Protein AF-A0A0F9UVI6-F1 (afdb_monomer)

Sequence (69 aa):
MKNPIQKNIDKVIELFDDRNNFIVIYTTRSRYIREETKELLNKFNIPYHALVMEKIRADVYIDDKNEIW

Mean predicted aligned error: 3.2 Å

Structure (mmCIF, N/CA/C/O backbone):
data_AF-A0A0F9UVI6-F1
#
_entry.id   AF-A0A0F9UVI6-F1
#
loop_
_atom_site.group_PDB
_atom_site.id
_atom_site.type_symbol
_atom_site.label_atom_id
_atom_site.label_alt_id
_atom_site.label_comp_id
_atom_site.label_asym_id
_atom_site.label_entity_id
_atom_site.label_seq_id
_atom_site.pdbx_PDB_ins_code
_atom_site.Cartn_x
_atom_site.Cartn_y
_atom_site.Cartn_z
_atom_site.occupancy
_atom_site.B_iso_or_equiv
_atom_site.auth_seq_id
_atom_site.auth_comp_id
_atom_site.auth_asym_id
_atom_site.auth_atom_id
_atom_site.pdbx_PDB_model_num
ATOM 1 N N . MET A 1 1 ? 12.396 16.719 0.796 1.00 54.88 1 MET A N 1
ATOM 2 C CA . MET A 1 1 ? 11.277 15.748 0.742 1.00 54.88 1 MET A CA 1
ATOM 3 C C . MET A 1 1 ? 10.024 16.503 0.340 1.00 54.88 1 MET A C 1
ATOM 5 O O . MET A 1 1 ? 9.792 17.558 0.911 1.00 54.88 1 MET A O 1
ATOM 9 N N . LYS A 1 2 ? 9.260 16.022 -0.648 1.00 73.12 2 LYS A N 1
ATOM 10 C CA . LYS A 1 2 ? 7.916 16.563 -0.905 1.00 73.12 2 LYS A CA 1
ATOM 11 C C . LYS A 1 2 ? 6.992 16.120 0.232 1.00 73.12 2 LYS A C 1
ATOM 13 O O . LYS A 1 2 ? 7.127 14.992 0.705 1.00 73.12 2 LYS A O 1
ATOM 18 N N . ASN A 1 3 ? 6.098 17.003 0.663 1.00 86.69 3 ASN A N 1
ATOM 19 C CA . ASN A 1 3 ? 5.073 16.660 1.645 1.00 86.69 3 ASN A CA 1
ATOM 20 C C . ASN A 1 3 ? 4.110 15.618 1.052 1.00 86.69 3 ASN A C 1
ATOM 22 O O . ASN A 1 3 ? 3.892 15.627 -0.166 1.00 86.69 3 ASN A O 1
ATOM 26 N N . PRO A 1 4 ? 3.564 14.707 1.873 1.00 91.38 4 PRO A N 1
ATOM 27 C CA . PRO A 1 4 ? 2.567 13.756 1.407 1.00 91.38 4 PRO A CA 1
ATOM 28 C C . PRO A 1 4 ? 1.280 14.466 0.963 1.00 91.38 4 PRO A C 1
ATOM 30 O O . PRO A 1 4 ? 0.991 15.591 1.371 1.00 91.38 4 PRO A O 1
ATOM 33 N N . ILE A 1 5 ? 0.499 13.796 0.117 1.00 93.06 5 ILE A N 1
ATOM 34 C CA . ILE A 1 5 ? -0.788 14.303 -0.369 1.00 93.06 5 ILE A CA 1
ATOM 35 C C . ILE A 1 5 ? -1.848 13.977 0.687 1.00 93.06 5 ILE A C 1
ATOM 37 O O . ILE A 1 5 ? -2.310 12.840 0.751 1.00 93.06 5 ILE A O 1
ATOM 41 N N . GLN A 1 6 ? -2.225 14.966 1.504 1.00 93.69 6 GLN A N 1
ATOM 42 C CA . GLN A 1 6 ? -3.121 14.761 2.652 1.00 93.69 6 GLN A CA 1
ATOM 43 C C . GLN A 1 6 ? -4.456 14.112 2.257 1.00 93.69 6 GLN A C 1
ATOM 45 O O . GLN A 1 6 ? -4.850 13.129 2.869 1.00 93.69 6 GLN A O 1
ATOM 50 N N . LYS A 1 7 ? -5.070 14.560 1.152 1.00 94.56 7 LYS A N 1
ATOM 51 C CA . LYS A 1 7 ? -6.317 13.988 0.610 1.00 94.56 7 LYS A CA 1
ATOM 52 C C . LYS A 1 7 ? -6.258 12.462 0.435 1.00 94.56 7 LYS A C 1
ATOM 54 O O . LYS A 1 7 ? -7.230 11.771 0.719 1.00 94.56 7 LYS A O 1
ATOM 59 N N . ASN A 1 8 ? -5.119 11.927 -0.012 1.00 93.44 8 ASN A N 1
ATOM 60 C CA . ASN A 1 8 ? -4.962 10.487 -0.219 1.00 93.44 8 ASN A CA 1
ATOM 61 C C . ASN A 1 8 ? -4.782 9.747 1.109 1.00 93.44 8 ASN A C 1
ATOM 63 O O . ASN A 1 8 ? -5.250 8.622 1.238 1.00 93.44 8 ASN A O 1
ATOM 67 N N . ILE A 1 9 ? -4.110 10.369 2.084 1.00 94.94 9 ILE A N 1
ATOM 68 C CA . ILE A 1 9 ? -3.971 9.809 3.433 1.00 94.94 9 ILE A CA 1
ATOM 69 C C . ILE A 1 9 ? -5.351 9.699 4.078 1.00 94.94 9 ILE A C 1
ATOM 71 O O . ILE A 1 9 ? -5.712 8.619 4.535 1.00 94.94 9 ILE A O 1
ATOM 75 N N . ASP A 1 10 ? -6.129 10.782 4.053 1.00 95.56 10 ASP A N 1
ATOM 76 C CA . ASP A 1 10 ? -7.461 10.826 4.662 1.00 95.56 10 ASP A CA 1
ATOM 77 C C . ASP A 1 10 ? -8.372 9.748 4.059 1.00 95.56 10 ASP A C 1
ATOM 79 O O . ASP A 1 10 ? -9.036 9.016 4.792 1.00 95.56 10 ASP A O 1
ATOM 83 N N . LYS A 1 11 ? -8.328 9.567 2.730 1.00 95.00 11 LYS A N 1
ATOM 84 C CA . LYS A 1 11 ? -9.103 8.516 2.059 1.00 95.00 11 LYS A CA 1
ATOM 85 C C . LYS A 1 11 ? -8.654 7.106 2.442 1.00 95.00 11 LYS A C 1
ATOM 87 O O . LYS A 1 11 ? -9.489 6.222 2.607 1.00 95.00 11 LYS A O 1
ATOM 92 N N . VAL A 1 12 ? -7.348 6.874 2.576 1.00 95.81 12 VAL A N 1
ATOM 93 C CA . VAL A 1 12 ? -6.828 5.571 3.019 1.00 95.81 12 VAL A CA 1
ATOM 94 C C . VAL A 1 12 ? -7.268 5.266 4.448 1.00 95.81 12 VAL A C 1
ATOM 96 O O . VAL A 1 12 ? -7.642 4.129 4.708 1.00 95.81 12 VAL A O 1
ATOM 99 N N . ILE A 1 13 ? -7.264 6.255 5.348 1.00 96.62 13 ILE A N 1
ATOM 100 C CA . ILE A 1 13 ? -7.755 6.090 6.724 1.00 96.62 13 ILE A CA 1
ATOM 101 C C . ILE A 1 13 ? -9.248 5.740 6.716 1.00 96.62 13 ILE A C 1
ATOM 103 O O . ILE A 1 13 ? -9.624 4.724 7.289 1.00 96.62 13 ILE A O 1
ATOM 107 N N . GLU A 1 14 ? -10.070 6.503 5.987 1.00 96.38 14 GLU A N 1
ATOM 108 C CA . GLU A 1 14 ? -11.510 6.235 5.838 1.00 96.38 14 GLU A CA 1
ATOM 109 C C . GLU A 1 14 ? -11.775 4.805 5.338 1.00 96.38 14 GLU A C 1
ATOM 111 O O . GLU A 1 14 ? -12.596 4.083 5.900 1.00 96.38 14 GLU A O 1
ATOM 116 N N . LEU A 1 15 ? -11.058 4.370 4.295 1.00 96.19 15 LEU A N 1
ATOM 117 C CA . LEU A 1 15 ? -11.209 3.024 3.745 1.00 96.19 15 LEU A CA 1
ATOM 118 C C . LEU A 1 15 ? -10.701 1.942 4.701 1.00 96.19 15 LEU A C 1
ATOM 120 O O . LEU A 1 15 ? -11.257 0.848 4.707 1.00 96.19 15 LEU A O 1
ATOM 124 N N . PHE A 1 16 ? -9.649 2.216 5.472 1.00 97.50 16 PHE A N 1
ATOM 125 C CA . PHE A 1 16 ? -9.075 1.268 6.425 1.00 97.50 16 PHE A CA 1
ATOM 126 C C . PHE A 1 16 ? -9.975 1.051 7.650 1.00 97.50 16 PHE A C 1
ATOM 128 O O . PHE A 1 16 ? -9.998 -0.053 8.192 1.00 97.50 16 PHE A O 1
ATOM 135 N N . ASP A 1 17 ? -10.724 2.073 8.072 1.00 97.19 17 ASP A N 1
ATOM 136 C CA . ASP A 1 17 ? -11.646 1.983 9.211 1.00 97.19 17 ASP A CA 1
ATOM 137 C C . ASP A 1 17 ? -12.827 1.027 8.944 1.00 97.19 17 ASP A C 1
ATOM 139 O O . ASP A 1 17 ? -13.360 0.411 9.875 1.00 97.19 17 ASP A O 1
ATOM 143 N N . ASP A 1 18 ? -13.211 0.839 7.677 1.00 97.38 18 ASP A N 1
ATOM 144 C CA . ASP A 1 18 ? -14.148 -0.212 7.279 1.00 97.38 18 ASP A CA 1
ATOM 145 C C . ASP A 1 18 ? -13.452 -1.581 7.250 1.00 97.38 18 ASP A C 1
ATOM 147 O O . ASP A 1 18 ? -12.638 -1.893 6.378 1.00 97.38 18 ASP A O 1
ATOM 151 N N . ARG A 1 19 ? -13.843 -2.451 8.187 1.00 94.75 19 ARG A N 1
ATOM 152 C CA . ARG A 1 19 ? -13.289 -3.804 8.358 1.00 94.75 19 ARG A CA 1
ATOM 153 C C . ARG A 1 19 ? -13.526 -4.745 7.174 1.00 94.75 19 ARG A C 1
ATOM 155 O O . ARG A 1 19 ? -12.941 -5.826 7.155 1.00 94.75 19 ARG A O 1
ATOM 162 N N . ASN A 1 20 ? -14.382 -4.379 6.222 1.00 97.75 20 ASN A N 1
ATOM 163 C CA . ASN A 1 20 ? -14.582 -5.154 4.998 1.00 97.75 20 ASN A CA 1
ATOM 164 C C . ASN A 1 20 ? -13.511 -4.867 3.936 1.00 97.75 20 ASN A C 1
ATOM 166 O O . ASN A 1 20 ? -13.409 -5.604 2.954 1.00 97.75 20 ASN A O 1
ATOM 170 N N . ASN A 1 21 ? -12.700 -3.825 4.130 1.00 97.50 21 ASN A N 1
ATOM 171 C CA . ASN A 1 21 ? -11.647 -3.449 3.203 1.00 97.50 21 ASN A CA 1
ATOM 172 C C . ASN A 1 21 ? -10.295 -4.032 3.613 1.00 97.50 21 ASN A C 1
ATOM 174 O O . ASN A 1 21 ? -9.921 -4.078 4.783 1.00 97.50 21 ASN A O 1
ATOM 178 N N . PHE A 1 22 ? -9.503 -4.406 2.608 1.00 98.06 22 PHE A N 1
ATOM 179 C CA . PHE A 1 22 ? -8.130 -4.860 2.794 1.00 98.0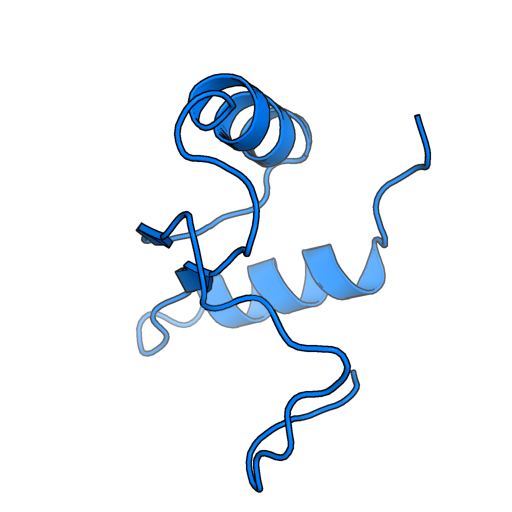6 22 PHE A CA 1
ATOM 180 C C . PHE A 1 22 ? -7.165 -3.978 1.999 1.00 98.06 22 PHE A C 1
ATOM 182 O O . PHE A 1 22 ? -6.957 -4.152 0.800 1.00 98.06 22 PHE A O 1
ATOM 189 N N . ILE A 1 23 ? -6.572 -2.999 2.679 1.00 98.00 23 ILE A N 1
ATOM 190 C CA . ILE A 1 23 ? -5.636 -2.044 2.074 1.00 98.00 23 ILE A CA 1
ATOM 191 C C . ILE A 1 23 ? -4.259 -2.672 1.809 1.00 98.00 23 ILE A C 1
ATOM 193 O O . ILE A 1 23 ? -3.548 -3.057 2.743 1.00 98.00 23 ILE A O 1
ATOM 197 N N . VAL A 1 24 ? -3.856 -2.705 0.535 1.00 98.19 24 VAL A N 1
ATOM 198 C CA . VAL A 1 24 ? -2.526 -3.144 0.083 1.00 98.19 24 VAL A CA 1
ATOM 199 C C . VAL A 1 24 ? -1.771 -1.975 -0.536 1.00 98.19 24 VAL A C 1
ATOM 201 O O . VAL A 1 24 ? -2.196 -1.407 -1.539 1.00 98.19 24 VAL A O 1
ATOM 204 N N . ILE A 1 25 ? -0.593 -1.662 0.001 1.00 97.94 25 ILE A N 1
ATOM 205 C CA . ILE A 1 25 ? 0.351 -0.768 -0.670 1.00 97.94 25 ILE A CA 1
ATOM 206 C C . ILE A 1 25 ? 1.113 -1.593 -1.705 1.00 97.94 25 ILE A C 1
ATOM 208 O O . ILE A 1 25 ? 1.976 -2.399 -1.351 1.00 97.94 25 ILE A O 1
ATOM 212 N N . TYR A 1 26 ? 0.788 -1.402 -2.985 1.00 97.44 26 TYR A N 1
ATOM 213 C CA . TYR A 1 26 ? 1.410 -2.132 -4.088 1.00 97.44 26 TYR A CA 1
ATOM 214 C C . TYR A 1 26 ? 2.290 -1.212 -4.936 1.00 97.44 26 TYR A C 1
ATOM 216 O O . TYR A 1 26 ? 1.800 -0.343 -5.657 1.00 97.44 26 TYR A O 1
ATOM 224 N N . THR A 1 27 ? 3.609 -1.378 -4.838 1.00 97.31 27 THR A N 1
ATOM 225 C CA . THR A 1 27 ? 4.576 -0.406 -5.366 1.00 97.31 27 THR A CA 1
ATOM 226 C C . THR A 1 27 ? 5.631 -1.042 -6.263 1.00 97.31 27 THR A C 1
ATOM 228 O O . THR A 1 27 ? 6.060 -2.168 -6.040 1.00 97.31 27 THR A O 1
ATOM 231 N N . THR A 1 28 ? 6.101 -0.293 -7.263 1.00 97.56 28 THR A N 1
ATOM 232 C CA . THR A 1 28 ? 7.221 -0.666 -8.149 1.00 97.56 28 THR A CA 1
ATOM 233 C C . THR A 1 28 ? 8.599 -0.459 -7.500 1.00 97.56 28 THR A C 1
ATOM 235 O O . THR A 1 28 ? 9.633 -0.762 -8.109 1.00 97.56 28 THR A O 1
ATOM 238 N N . ARG A 1 29 ? 8.638 0.084 -6.271 1.00 96.38 29 ARG A N 1
ATOM 239 C CA . ARG A 1 29 ? 9.860 0.251 -5.472 1.00 96.38 29 ARG A CA 1
ATOM 240 C C . ARG A 1 29 ? 10.559 -1.091 -5.268 1.00 96.38 29 ARG A C 1
ATOM 242 O O . ARG A 1 29 ? 9.908 -2.123 -5.110 1.00 96.38 29 ARG A O 1
ATOM 249 N N . SER A 1 30 ? 11.890 -1.055 -5.245 1.00 97.06 30 SER A N 1
ATOM 250 C CA . SER A 1 30 ? 12.694 -2.254 -5.006 1.00 97.06 30 SER A CA 1
ATOM 251 C C . SER A 1 30 ? 12.517 -2.762 -3.579 1.00 97.06 30 SER A C 1
ATOM 253 O O . SER A 1 30 ? 12.395 -1.971 -2.642 1.00 97.06 30 SER A O 1
ATOM 255 N N . ARG A 1 31 ? 12.585 -4.082 -3.399 1.00 97.38 31 ARG A N 1
ATOM 256 C CA . ARG A 1 31 ? 12.581 -4.706 -2.071 1.00 97.38 31 ARG A CA 1
ATOM 257 C C . ARG A 1 31 ? 13.732 -4.247 -1.168 1.00 97.38 31 ARG A C 1
ATOM 259 O O . ARG A 1 31 ?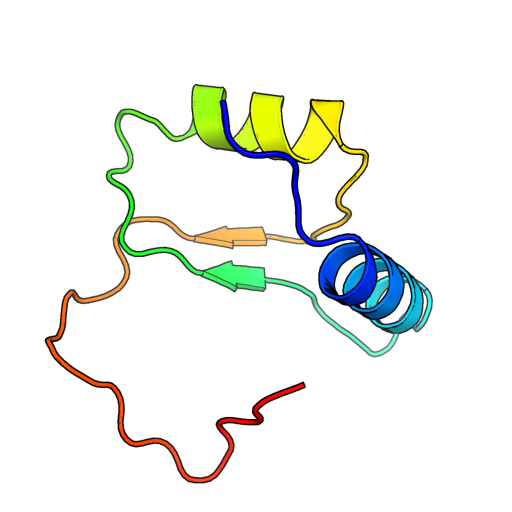 13.571 -4.294 0.045 1.00 97.38 31 ARG A O 1
ATOM 266 N N . TYR A 1 32 ? 14.848 -3.771 -1.730 1.00 98.00 32 TYR A N 1
ATOM 267 C CA . TYR A 1 32 ? 15.991 -3.278 -0.947 1.00 98.00 32 TYR A CA 1
ATOM 268 C C . TYR A 1 32 ? 15.641 -2.065 -0.074 1.00 98.00 32 TYR A C 1
ATOM 270 O O . TYR A 1 32 ? 16.204 -1.920 1.001 1.00 98.00 32 TYR A O 1
ATOM 278 N N . ILE A 1 33 ? 14.668 -1.248 -0.495 1.00 97.88 33 ILE A N 1
ATOM 279 C CA . ILE A 1 33 ? 14.221 -0.041 0.223 1.00 97.88 33 ILE A CA 1
ATOM 280 C C . ILE A 1 33 ? 12.910 -0.269 0.994 1.00 97.88 33 ILE A C 1
ATOM 282 O O . ILE A 1 33 ? 12.127 0.657 1.238 1.00 97.88 33 ILE A O 1
ATOM 286 N N . ARG A 1 34 ? 12.599 -1.532 1.317 1.00 98.12 34 ARG A N 1
ATOM 287 C CA . ARG A 1 34 ? 11.355 -1.906 2.005 1.00 98.12 34 ARG A CA 1
ATOM 288 C C . ARG A 1 34 ? 11.250 -1.247 3.375 1.00 98.12 34 ARG A C 1
ATOM 290 O O . ARG A 1 34 ? 10.199 -0.692 3.677 1.00 98.12 34 ARG A O 1
ATOM 297 N N . GLU A 1 35 ? 12.307 -1.301 4.180 1.00 98.31 35 GLU A N 1
ATOM 298 C CA . GLU A 1 35 ? 12.267 -0.770 5.547 1.00 98.31 35 GLU A CA 1
ATOM 299 C C . GLU A 1 35 ? 12.132 0.752 5.556 1.00 98.31 35 GLU A C 1
ATOM 301 O O . GLU A 1 35 ? 11.234 1.269 6.206 1.00 98.31 35 GLU A O 1
ATOM 306 N N . GLU A 1 36 ? 12.867 1.461 4.703 1.00 97.81 36 GLU A N 1
ATOM 307 C CA . GLU A 1 36 ? 12.716 2.913 4.520 1.00 97.81 36 GLU A CA 1
ATOM 308 C C . GLU A 1 36 ? 11.293 3.284 4.061 1.00 97.81 36 GLU A C 1
ATOM 310 O O . GLU A 1 36 ? 10.722 4.295 4.471 1.00 97.81 36 GLU 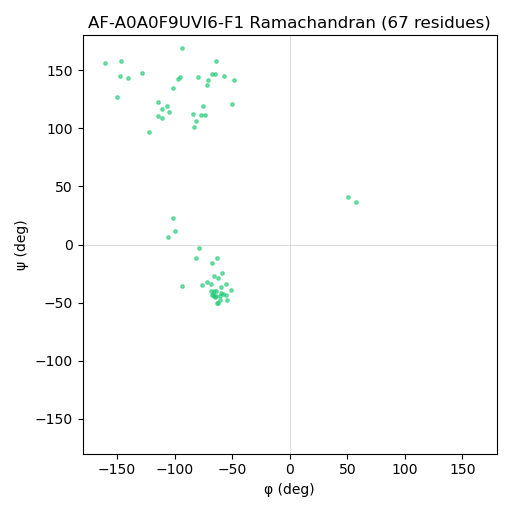A O 1
ATOM 315 N N . THR A 1 37 ? 10.681 2.446 3.214 1.00 97.12 37 THR A N 1
ATOM 316 C CA . THR A 1 37 ? 9.285 2.625 2.789 1.00 97.12 37 THR A CA 1
ATOM 317 C C . THR A 1 37 ? 8.325 2.431 3.965 1.00 97.12 37 THR A C 1
ATOM 319 O O . THR A 1 37 ? 7.407 3.233 4.131 1.00 97.12 37 THR A O 1
ATOM 322 N N . LYS A 1 38 ? 8.542 1.416 4.811 1.00 98.06 38 LYS A N 1
ATOM 323 C CA . LYS A 1 38 ? 7.742 1.185 6.025 1.00 98.06 38 LYS A CA 1
ATOM 324 C C . LYS A 1 38 ? 7.896 2.322 7.028 1.00 98.06 38 LYS A C 1
ATOM 326 O O . LYS A 1 38 ? 6.893 2.781 7.563 1.00 98.06 38 LYS A O 1
ATOM 331 N N . GLU A 1 39 ? 9.116 2.797 7.252 1.00 97.69 39 GLU A N 1
ATOM 332 C CA . GLU A 1 39 ? 9.400 3.934 8.129 1.00 97.69 39 GLU A CA 1
ATOM 333 C C . GLU A 1 39 ? 8.681 5.193 7.656 1.00 97.69 39 GLU A C 1
ATOM 335 O O . GLU A 1 39 ? 8.095 5.907 8.467 1.00 97.69 39 GLU A O 1
ATOM 340 N N . LEU A 1 40 ? 8.662 5.445 6.345 1.00 95.50 40 LEU A N 1
ATOM 341 C CA . LEU A 1 40 ? 7.950 6.584 5.781 1.00 95.50 40 LEU A CA 1
ATOM 342 C C . LEU A 1 40 ? 6.434 6.472 5.983 1.00 95.50 40 LEU A C 1
ATOM 344 O O . LEU A 1 40 ? 5.806 7.448 6.387 1.00 95.50 40 LEU A O 1
ATOM 348 N N . LEU A 1 41 ? 5.852 5.295 5.726 1.00 96.62 41 LEU A N 1
ATOM 349 C CA . LEU A 1 41 ? 4.427 5.038 5.961 1.00 96.62 41 LEU A CA 1
ATOM 350 C C . LEU A 1 41 ? 4.074 5.224 7.443 1.00 96.62 41 LEU A C 1
ATOM 352 O O . LEU A 1 41 ? 3.099 5.901 7.758 1.00 96.62 41 LEU A O 1
ATOM 356 N N . ASN A 1 42 ? 4.908 4.698 8.345 1.00 96.94 42 ASN A N 1
ATOM 357 C CA . ASN A 1 42 ? 4.724 4.821 9.789 1.00 96.94 42 ASN A CA 1
ATOM 358 C C . ASN A 1 42 ? 4.853 6.273 10.267 1.00 96.94 42 ASN A C 1
ATOM 360 O O . ASN A 1 42 ? 4.016 6.756 11.017 1.00 96.94 42 ASN A O 1
ATOM 364 N N . LYS A 1 43 ? 5.860 7.007 9.779 1.00 96.06 43 LYS A N 1
ATOM 365 C CA . LYS A 1 43 ? 6.073 8.426 10.102 1.00 96.06 43 LYS A CA 1
ATOM 366 C C . LYS A 1 43 ? 4.847 9.287 9.793 1.00 96.06 43 LYS A C 1
ATOM 368 O O . LYS A 1 43 ? 4.605 10.269 10.489 1.00 96.06 43 LYS A O 1
ATOM 373 N N . PHE A 1 44 ? 4.108 8.942 8.742 1.00 95.44 44 PHE A N 1
ATOM 374 C CA . PHE A 1 44 ? 2.896 9.649 8.332 1.00 95.44 44 PHE A CA 1
ATOM 375 C C . PHE A 1 44 ? 1.603 8.958 8.779 1.00 95.44 44 PHE A C 1
ATOM 377 O O . PHE A 1 44 ? 0.536 9.355 8.323 1.00 95.44 44 PHE A O 1
ATOM 384 N N . ASN A 1 45 ? 1.687 7.961 9.669 1.00 95.75 45 ASN A N 1
ATOM 385 C CA . ASN A 1 45 ? 0.549 7.200 10.188 1.00 95.75 45 ASN A CA 1
ATOM 386 C C . ASN A 1 45 ? -0.374 6.658 9.082 1.00 95.75 45 ASN A C 1
ATOM 388 O O . ASN A 1 45 ? -1.592 6.711 9.213 1.00 95.75 45 ASN A O 1
ATOM 392 N N . ILE A 1 46 ? 0.195 6.166 7.978 1.00 97.12 46 ILE A N 1
ATOM 393 C CA . ILE A 1 46 ? -0.578 5.605 6.865 1.00 97.12 46 ILE A CA 1
ATOM 394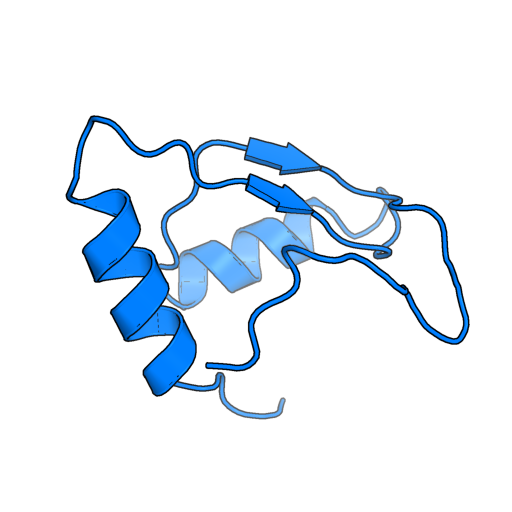 C C . ILE A 1 46 ? -0.890 4.138 7.191 1.00 97.12 46 ILE A C 1
ATOM 396 O O . ILE A 1 46 ? 0.045 3.330 7.214 1.00 97.12 46 ILE A O 1
ATOM 400 N N . PRO A 1 47 ? -2.161 3.766 7.431 1.00 97.62 47 PRO A N 1
ATOM 401 C CA . PRO A 1 47 ? -2.518 2.395 7.768 1.00 97.62 47 PRO A CA 1
ATOM 402 C C . PRO A 1 47 ? -2.578 1.509 6.513 1.00 97.62 47 PRO A C 1
ATOM 404 O O . PRO A 1 47 ? -2.970 1.944 5.430 1.00 97.62 47 PRO A O 1
ATOM 407 N N . TYR A 1 48 ? -2.162 0.250 6.647 1.00 98.25 48 TY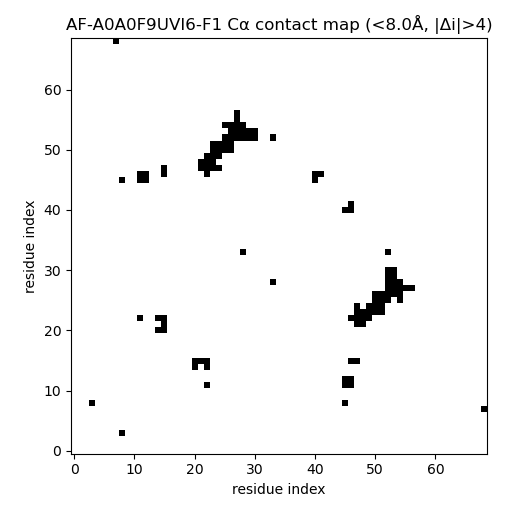R A N 1
ATOM 408 C CA . TYR A 1 48 ? -2.228 -0.761 5.589 1.00 98.25 48 TYR A CA 1
ATOM 409 C C . TYR A 1 48 ? -2.129 -2.168 6.184 1.00 98.25 48 TYR A C 1
ATOM 411 O O . TYR A 1 48 ? -1.561 -2.359 7.257 1.00 98.25 48 TYR A O 1
ATOM 419 N N . HIS A 1 49 ? -2.640 -3.168 5.466 1.00 98.44 49 HIS A N 1
ATOM 420 C CA . HIS A 1 49 ? -2.555 -4.572 5.876 1.00 98.44 49 HIS A CA 1
ATOM 421 C C . HIS A 1 49 ? -1.344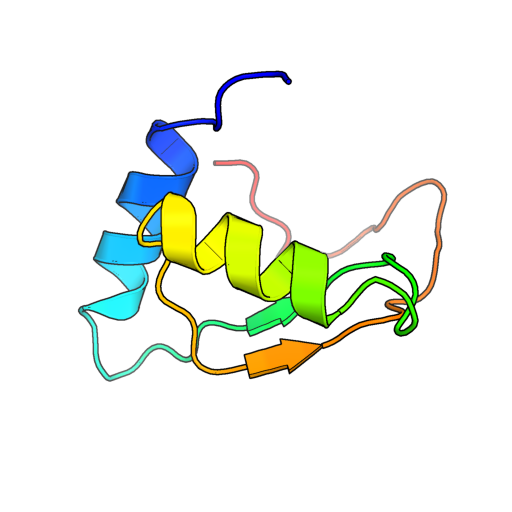 -5.280 5.263 1.00 98.44 49 HIS A C 1
ATOM 423 O O . HIS A 1 49 ? -0.720 -6.126 5.900 1.00 98.44 49 HIS A O 1
ATOM 429 N N . ALA A 1 50 ? -0.989 -4.931 4.021 1.00 98.12 50 ALA A N 1
ATOM 430 C CA . ALA A 1 50 ? 0.142 -5.527 3.321 1.00 98.12 50 ALA A CA 1
ATOM 431 C C . ALA A 1 50 ? 0.931 -4.499 2.501 1.00 98.12 50 ALA A C 1
ATOM 433 O O . ALA A 1 50 ? 0.367 -3.598 1.883 1.00 98.12 50 ALA A O 1
ATOM 434 N N . LEU A 1 51 ? 2.253 -4.679 2.470 1.00 98.44 51 LEU A N 1
ATOM 435 C CA . LEU A 1 51 ? 3.171 -3.951 1.596 1.00 98.44 51 LEU A CA 1
ATOM 436 C C . LEU A 1 51 ? 3.787 -4.934 0.602 1.00 98.44 51 LEU A C 1
ATOM 438 O O . LEU A 1 51 ? 4.617 -5.771 0.983 1.00 98.44 51 LEU A O 1
ATOM 442 N N . VAL A 1 52 ? 3.406 -4.804 -0.666 1.00 98.25 52 VAL A N 1
ATOM 443 C CA . VAL A 1 52 ? 3.912 -5.614 -1.776 1.00 98.25 52 VAL A CA 1
ATOM 444 C C . VAL A 1 52 ? 4.856 -4.754 -2.615 1.00 98.25 52 VAL A C 1
ATOM 446 O O . VAL A 1 52 ? 4.474 -3.710 -3.146 1.00 98.25 52 VAL A O 1
ATOM 449 N N . MET A 1 53 ? 6.111 -5.192 -2.698 1.00 98.31 53 MET A N 1
ATOM 450 C CA . MET A 1 53 ? 7.178 -4.506 -3.432 1.00 9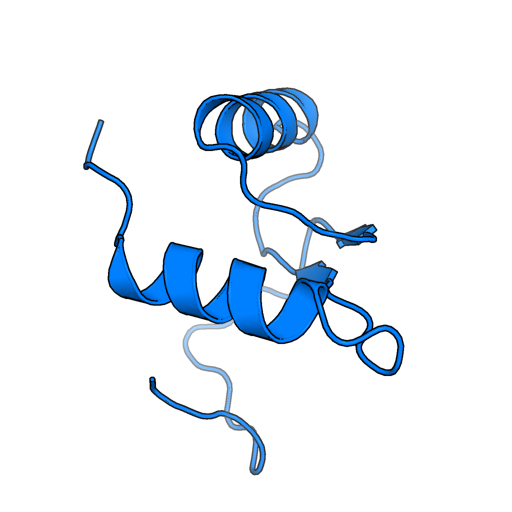8.31 53 MET A CA 1
ATOM 451 C C . MET A 1 53 ? 7.286 -5.059 -4.852 1.00 98.31 53 MET A C 1
ATOM 453 O O . MET A 1 53 ? 6.721 -6.107 -5.155 1.00 98.31 53 MET A O 1
ATOM 457 N N . GLU A 1 54 ? 8.062 -4.379 -5.694 1.00 97.50 54 GLU A N 1
ATOM 458 C CA . GLU A 1 54 ? 8.439 -4.865 -7.026 1.00 97.50 54 GLU A CA 1
ATOM 459 C C . GLU A 1 54 ? 7.237 -5.186 -7.934 1.00 97.50 54 GLU A C 1
ATOM 461 O O . GLU A 1 54 ? 7.289 -6.103 -8.752 1.00 97.50 54 GLU A O 1
ATOM 466 N N . LYS A 1 55 ? 6.161 -4.383 -7.845 1.00 97.69 55 LYS A N 1
ATOM 467 C CA . LYS A 1 55 ? 5.116 -4.330 -8.882 1.00 97.69 55 LYS A CA 1
ATOM 468 C C . LYS A 1 55 ? 5.776 -4.183 -10.258 1.00 97.69 55 LYS A C 1
ATOM 470 O O . LYS A 1 55 ? 6.748 -3.437 -10.403 1.00 97.69 55 LYS A O 1
ATOM 475 N N . ILE A 1 56 ? 5.217 -4.861 -11.261 1.00 96.81 56 ILE A N 1
ATOM 476 C CA . ILE A 1 56 ? 5.669 -4.798 -12.659 1.00 96.81 56 ILE A CA 1
ATOM 477 C C . ILE A 1 56 ? 5.788 -3.340 -13.083 1.00 96.81 56 ILE A C 1
ATOM 479 O O . ILE A 1 56 ? 4.790 -2.637 -13.043 1.00 96.81 56 ILE A O 1
ATOM 483 N N . ARG A 1 57 ? 6.967 -2.870 -13.494 1.00 95.12 57 ARG A N 1
ATOM 484 C CA . ARG A 1 57 ? 7.117 -1.507 -14.024 1.00 95.12 57 ARG A CA 1
ATOM 485 C C . ARG A 1 57 ? 6.483 -1.412 -15.408 1.00 95.12 57 ARG A C 1
ATOM 487 O O . ARG A 1 57 ? 6.676 -2.300 -16.229 1.00 95.12 57 ARG A O 1
ATOM 494 N N . ALA A 1 58 ? 5.769 -0.325 -15.648 1.00 95.50 58 ALA A N 1
ATOM 495 C CA . ALA A 1 58 ? 5.161 0.001 -16.928 1.00 95.50 58 ALA A CA 1
ATOM 496 C C . ALA A 1 58 ? 5.177 1.520 -17.108 1.00 95.50 58 ALA A C 1
ATOM 498 O O . ALA A 1 58 ? 5.228 2.250 -16.113 1.00 95.50 58 ALA A O 1
ATOM 499 N N . ASP A 1 59 ? 5.102 1.983 -18.352 1.00 96.69 59 ASP A N 1
ATOM 500 C CA . ASP A 1 59 ? 4.924 3.406 -18.645 1.00 96.69 59 ASP A CA 1
ATOM 501 C C . ASP A 1 59 ? 3.528 3.883 -18.213 1.00 96.69 59 ASP A C 1
ATOM 503 O O . ASP A 1 59 ? 3.384 4.959 -17.635 1.00 96.69 59 ASP A O 1
ATOM 507 N N . VAL A 1 60 ? 2.503 3.051 -18.440 1.00 94.75 60 VAL A N 1
ATOM 508 C CA . VAL A 1 60 ? 1.101 3.287 -18.063 1.00 94.75 60 VAL A CA 1
ATOM 509 C C . VAL A 1 60 ? 0.434 1.950 -17.717 1.00 94.75 60 VAL A C 1
ATOM 511 O O . VAL A 1 60 ? 0.723 0.932 -18.345 1.00 94.75 60 VAL A O 1
ATOM 514 N N . TYR A 1 61 ? -0.480 1.950 -16.743 1.00 94.00 61 TYR A N 1
ATOM 515 C CA . TYR A 1 61 ? -1.418 0.842 -16.524 1.00 94.00 61 TYR A CA 1
ATOM 516 C C . TYR A 1 61 ? -2.790 1.211 -17.092 1.00 94.00 61 TYR A C 1
ATOM 518 O O . TYR A 1 61 ? -3.275 2.314 -16.845 1.00 94.00 61 TYR A O 1
ATOM 526 N N . ILE A 1 62 ? -3.410 0.284 -17.822 1.00 95.25 62 ILE A N 1
ATOM 527 C CA . ILE A 1 62 ? -4.791 0.387 -18.304 1.00 95.25 62 ILE A CA 1
ATOM 5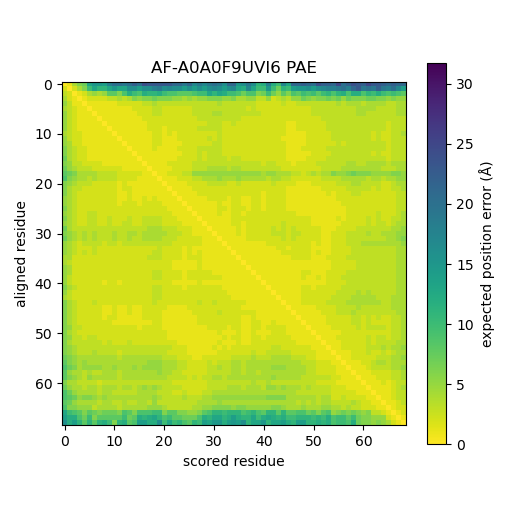28 C C . ILE A 1 62 ? -5.599 -0.649 -17.530 1.00 95.25 62 ILE A C 1
ATOM 530 O O . ILE A 1 62 ? -5.312 -1.840 -17.621 1.00 95.25 62 ILE A O 1
ATOM 534 N N . ASP A 1 63 ? -6.558 -0.182 -16.743 1.00 94.75 63 ASP A N 1
ATOM 535 C CA . ASP A 1 63 ? -7.355 -1.001 -15.834 1.00 94.75 63 ASP A CA 1
ATOM 536 C C . ASP A 1 63 ? -8.735 -0.339 -15.703 1.00 94.75 63 ASP A C 1
ATOM 538 O O . ASP A 1 63 ? -8.821 0.865 -15.451 1.00 94.75 63 ASP A O 1
ATOM 542 N N . ASP A 1 64 ? -9.801 -1.104 -15.949 1.00 96.69 64 ASP A N 1
ATOM 543 C CA . ASP A 1 64 ? -11.194 -0.637 -15.943 1.00 96.69 64 ASP A CA 1
ATOM 544 C C . ASP A 1 64 ? -11.678 -0.225 -14.547 1.00 96.69 64 ASP A C 1
ATOM 546 O O . ASP A 1 64 ? -12.678 0.481 -14.425 1.00 96.69 64 ASP A O 1
ATOM 550 N N . LYS A 1 65 ? -10.947 -0.625 -13.502 1.00 94.56 65 LYS A N 1
ATOM 551 C CA . LYS A 1 65 ? -11.211 -0.289 -12.100 1.00 94.56 65 LYS A CA 1
ATOM 552 C C . LYS A 1 65 ? -10.243 0.748 -11.544 1.00 94.56 65 LYS A C 1
ATOM 554 O O . LYS A 1 65 ? -10.257 1.014 -10.342 1.00 94.56 65 LYS A O 1
ATOM 559 N N . ASN A 1 66 ? -9.376 1.322 -12.379 1.00 91.88 66 ASN A N 1
ATOM 560 C CA . ASN A 1 66 ? -8.479 2.374 -11.930 1.00 91.88 66 ASN A CA 1
ATOM 561 C C . ASN A 1 66 ? -9.257 3.675 -11.720 1.00 91.88 66 ASN A C 1
ATOM 563 O O . ASN A 1 66 ? -9.693 4.316 -12.675 1.00 91.88 66 ASN A O 1
ATOM 567 N N . GLU A 1 67 ? -9.386 4.083 -10.464 1.00 84.31 67 GLU A N 1
ATOM 568 C CA . GLU A 1 67 ? -9.999 5.353 -10.100 1.00 84.31 67 GLU A CA 1
ATOM 569 C C . GLU A 1 67 ? -8.944 6.436 -9.861 1.00 84.31 67 GLU A C 1
ATOM 571 O O . GLU A 1 67 ? -7.879 6.197 -9.288 1.00 84.31 67 GLU A O 1
ATOM 576 N N . ILE A 1 68 ? -9.263 7.660 -10.283 1.00 75.50 68 ILE A N 1
ATOM 577 C CA . ILE A 1 68 ? -8.477 8.855 -9.973 1.00 75.50 68 ILE A CA 1
ATOM 578 C C . ILE A 1 68 ? -9.252 9.627 -8.910 1.00 75.50 68 ILE A C 1
ATOM 580 O O . ILE A 1 68 ?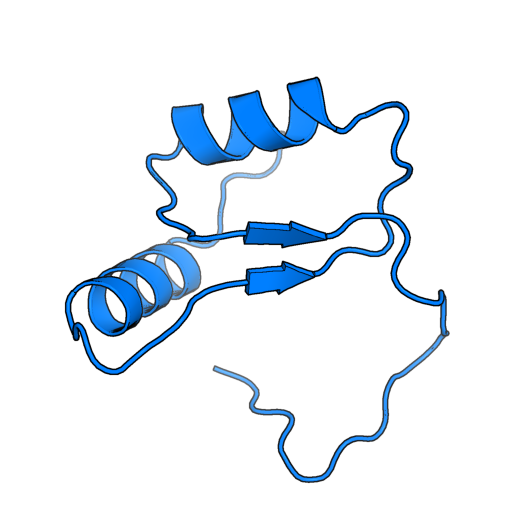 -10.353 10.100 -9.184 1.00 75.50 68 ILE A O 1
ATOM 584 N N . TRP A 1 69 ? -8.693 9.724 -7.704 1.00 68.56 69 TRP A N 1
ATOM 585 C CA . TRP A 1 69 ? -9.356 10.349 -6.558 1.00 68.56 69 TRP A CA 1
ATOM 586 C C . TRP A 1 69 ? -9.152 11.856 -6.476 1.00 68.56 69 TRP A C 1
ATOM 588 O O . TRP A 1 69 ? -8.010 12.367 -6.389 1.00 68.56 69 TRP A O 1
#

InterPro domains:
  IPR022565 Protein of unknown function DUF2608 [PF11019] (4-62)
  IPR023214 HAD superfamily [G3DSA:3.40.50.1000] (1-68)

Solvent-accessible surface area (backbone atoms only — not comparable to full-atom values): 4575 Å² total; per-residue (Å²): 132,83,80,79,64,60,73,60,51,55,50,45,48,60,49,55,72,40,83,91,51,82,46,64,50,76,32,62,51,58,66,90,52,44,64,64,49,49,51,53,35,56,77,67,68,56,77,66,78,43,81,45,59,54,40,85,84,68,97,72,88,90,59,99,81,70,78,88,132

Nearest PDB structures (foldseek):
  3bl4-assembly1_A  TM=5.772E-01  e=6.262E+00  Arthrobacter sp. FB24

Foldseek 3Di:
DDDDDVVVQVVQVVQVVPPVDAFEAAELADPVCVVVVVVVCVVVVRDHDYYHYNDPDDPDDDDPPDDDD

pLDDT: mean 94.52, std 7.27, range [54.88, 98.44]

Organism: NCBI:txid412755

Radius of gyration: 13.01 Å; Cα contacts (8 Å, |Δi|>4): 56; chains: 1; bounding box: 31×22×29 Å

Secondary structure (DSSP, 8-state):
-PPP-HHHHHHHHHHHHSTT---EEE--S-GGGHHHHHHHHHHTT---SEEE--PPP-S----TT----